Protein AF-A0A3M5KCG3-F1 (afdb_monomer_lite)

Foldseek 3Di:
DDAADKDWDDDWDADPQRQKIKTKIDGDDPDPPQCDWADDLPPVDDTHHSDDADAWIKMWMAGRVVRHTQFIFHTHRCVPAFADWDLCLPPQFIGGRSHTGGGHDPPRPRSDDDPPDDD

pLDDT: mean 86.18, std 15.7, range [35.66, 98.06]

Organism: Pseudomonas savastanoi (NCBI:txid29438)

Radius of gyration: 16.16 Å; chains: 1; bounding box: 30×27×59 Å

Structure (mmCIF, N/CA/C/O backbone):
data_AF-A0A3M5KCG3-F1
#
_entry.id   AF-A0A3M5KCG3-F1
#
loop_
_atom_site.group_PDB
_atom_site.id
_atom_site.type_symbol
_atom_site.label_atom_id
_atom_site.label_alt_id
_atom_site.label_comp_id
_atom_site.label_asym_id
_atom_site.label_entity_id
_atom_site.label_seq_id
_atom_site.pdbx_PDB_ins_code
_atom_site.Cartn_x
_atom_site.Cartn_y
_atom_site.Cartn_z
_atom_site.occupancy
_atom_site.B_iso_or_equiv
_atom_site.auth_seq_id
_atom_site.auth_comp_id
_atom_site.auth_asym_id
_atom_site.auth_atom_id
_atom_site.pdbx_PDB_model_num
ATOM 1 N N . PHE A 1 1 ? -9.611 3.870 -16.190 1.00 37.34 1 PHE A N 1
ATOM 2 C CA . PHE A 1 1 ? -9.703 2.492 -16.710 1.00 37.34 1 PHE A CA 1
ATOM 3 C C . PHE A 1 1 ? -10.356 1.646 -15.629 1.00 37.34 1 PHE A C 1
ATOM 5 O O . PHE A 1 1 ? -10.007 1.836 -14.473 1.00 37.34 1 PHE A O 1
ATOM 12 N N . SER A 1 2 ? -11.379 0.852 -15.963 1.00 35.66 2 SER A N 1
ATOM 13 C CA . SER A 1 2 ? -12.144 0.073 -14.979 1.00 35.66 2 SER A CA 1
ATOM 14 C C . SER A 1 2 ? -11.315 -1.100 -14.460 1.00 35.66 2 SER A C 1
ATOM 16 O O . SER A 1 2 ? -10.538 -1.675 -15.218 1.00 35.66 2 SER A O 1
ATOM 18 N N . VAL A 1 3 ? -11.508 -1.426 -13.184 1.00 45.44 3 VAL A N 1
ATOM 19 C CA . VAL A 1 3 ? -10.786 -2.449 -12.419 1.00 45.44 3 VAL A CA 1
ATOM 20 C C . VAL A 1 3 ? -10.643 -3.753 -13.210 1.00 45.44 3 VAL A C 1
ATOM 22 O O . VAL A 1 3 ? -11.623 -4.424 -13.536 1.00 45.44 3 VAL A O 1
ATOM 25 N N . SER A 1 4 ? -9.395 -4.074 -13.538 1.00 51.06 4 SER A N 1
ATOM 26 C CA . SER A 1 4 ? -8.935 -5.362 -14.049 1.00 51.06 4 SER A CA 1
ATOM 27 C C . SER A 1 4 ? -9.293 -6.476 -13.064 1.00 51.06 4 SER A C 1
ATOM 29 O O . SER A 1 4 ? -9.342 -6.244 -11.857 1.00 51.06 4 SER A O 1
ATOM 31 N N . LEU A 1 5 ? -9.495 -7.699 -13.555 1.00 76.12 5 LEU A N 1
ATOM 32 C CA . LEU A 1 5 ? -9.579 -8.887 -12.705 1.00 76.12 5 LEU A CA 1
ATOM 33 C C . LEU A 1 5 ? -8.367 -8.896 -11.745 1.00 76.12 5 LEU A C 1
ATOM 35 O O . LEU A 1 5 ? -7.243 -8.630 -12.166 1.00 76.12 5 LEU A O 1
ATOM 39 N N . ALA A 1 6 ? -8.592 -9.100 -10.451 1.00 88.25 6 ALA A N 1
ATOM 40 C CA . ALA A 1 6 ? -7.545 -9.074 -9.433 1.00 88.25 6 ALA A CA 1
ATOM 41 C C . ALA A 1 6 ? -7.847 -10.136 -8.380 1.00 88.25 6 ALA A C 1
ATOM 43 O O . ALA A 1 6 ? -9.011 -10.391 -8.064 1.00 88.25 6 ALA A O 1
ATOM 44 N N . GLU A 1 7 ? -6.797 -10.749 -7.849 1.00 92.38 7 GLU A N 1
ATOM 45 C CA . GLU A 1 7 ? -6.900 -11.805 -6.847 1.00 92.38 7 GLU A CA 1
ATOM 46 C C . GLU A 1 7 ? -6.388 -11.284 -5.508 1.00 92.38 7 GLU A C 1
ATOM 48 O O . GLU A 1 7 ? -5.320 -10.666 -5.444 1.00 92.38 7 GLU A O 1
ATOM 53 N N . ARG A 1 8 ? -7.149 -11.520 -4.435 1.00 94.50 8 ARG A N 1
ATOM 54 C CA . ARG A 1 8 ? -6.684 -11.216 -3.082 1.00 94.50 8 ARG A CA 1
ATOM 55 C C . ARG A 1 8 ? -5.498 -12.119 -2.758 1.00 94.50 8 ARG A C 1
ATOM 57 O O . ARG A 1 8 ? -5.563 -13.327 -2.954 1.00 94.50 8 ARG A O 1
ATOM 64 N N . SER A 1 9 ? -4.430 -11.533 -2.243 1.00 93.69 9 SER A N 1
ATOM 65 C CA . SER A 1 9 ? -3.205 -12.233 -1.891 1.00 93.69 9 SER A CA 1
ATOM 66 C C . SER A 1 9 ? -3.022 -12.237 -0.381 1.00 93.69 9 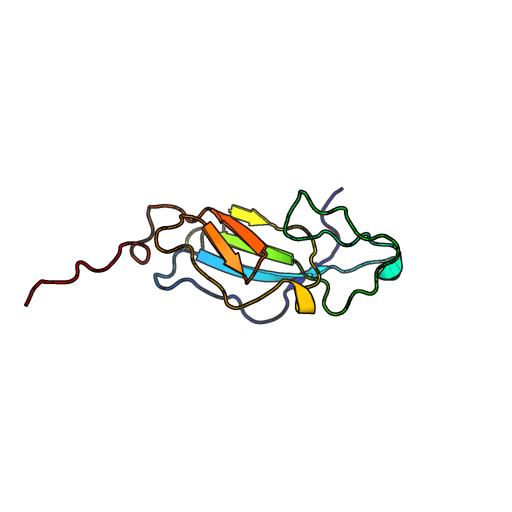SER A C 1
ATOM 68 O O . SER A 1 9 ? -2.759 -11.193 0.205 1.00 93.69 9 SER A O 1
ATOM 70 N N . GLY A 1 10 ? -3.074 -13.421 0.226 1.00 92.38 10 GLY A N 1
ATOM 71 C CA . GLY A 1 10 ? -2.873 -13.590 1.664 1.00 92.38 10 GLY A CA 1
ATOM 72 C C . GLY A 1 10 ? -4.090 -13.213 2.510 1.00 92.38 10 GLY A C 1
ATOM 73 O O . GLY A 1 10 ? -5.174 -12.925 1.995 1.00 92.38 10 GLY A O 1
ATOM 74 N N . GLU A 1 11 ? -3.891 -13.264 3.824 1.00 95.44 11 GLU A N 1
ATOM 75 C CA . GLU A 1 11 ? -4.905 -12.894 4.807 1.00 95.44 11 GLU A CA 1
ATOM 76 C C . GLU A 1 11 ? -4.985 -11.368 4.967 1.00 95.44 11 GLU A C 1
ATOM 78 O O . GLU A 1 11 ? -3.977 -10.682 4.796 1.00 95.44 11 GLU A O 1
ATOM 83 N N . PRO A 1 12 ? -6.169 -10.821 5.285 1.00 96.31 12 PRO A N 1
ATOM 84 C CA . PRO A 1 12 ? -6.315 -9.407 5.595 1.00 96.31 12 PRO A CA 1
ATOM 85 C C . PRO A 1 12 ? -5.597 -9.032 6.896 1.00 96.31 12 PRO A C 1
ATOM 87 O O . PRO A 1 12 ? -5.731 -9.721 7.908 1.00 96.31 12 PRO A O 1
ATOM 90 N N . ASP A 1 13 ? -4.951 -7.870 6.901 1.00 96.44 13 ASP A N 1
ATOM 91 C CA . ASP A 1 13 ? -4.418 -7.250 8.110 1.00 96.44 13 ASP A CA 1
ATOM 92 C C . ASP A 1 13 ? -5.481 -6.351 8.745 1.00 96.44 13 ASP A C 1
ATOM 94 O O . ASP A 1 13 ? -6.135 -5.564 8.058 1.00 96.44 13 ASP A O 1
ATOM 98 N N . ILE A 1 14 ? -5.663 -6.458 10.061 1.00 94.00 14 ILE A N 1
ATOM 99 C CA . ILE A 1 14 ? -6.659 -5.689 10.819 1.00 94.00 14 ILE A CA 1
ATOM 100 C C . ILE A 1 14 ? -5.934 -4.763 11.798 1.00 94.00 14 ILE A C 1
ATOM 102 O O . ILE A 1 14 ? -5.005 -5.192 12.485 1.00 94.00 14 ILE A O 1
ATOM 106 N N . SER A 1 15 ? -6.368 -3.503 11.882 1.00 90.50 15 SER A N 1
ATOM 107 C CA . SER A 1 15 ? -5.716 -2.512 12.741 1.00 90.50 15 SER A CA 1
ATOM 108 C C . SER A 1 15 ? -5.798 -2.861 14.236 1.00 90.50 15 SER A C 1
ATOM 110 O O . SER A 1 15 ? -6.776 -3.478 14.677 1.00 90.50 15 SER A O 1
ATOM 112 N N . PRO A 1 16 ? -4.823 -2.427 15.063 1.00 85.06 16 PRO A N 1
ATOM 113 C CA . PRO A 1 16 ? -4.924 -2.457 16.521 1.00 85.06 16 PRO A CA 1
ATOM 114 C C . PRO A 1 16 ? -6.117 -1.604 16.988 1.00 85.06 16 PRO A C 1
ATOM 116 O O . PRO A 1 16 ? -6.029 -0.390 17.106 1.00 85.06 16 PRO A O 1
ATOM 119 N N . GLY A 1 17 ? -7.273 -2.235 17.191 1.00 83.38 17 GLY A N 1
ATOM 120 C CA . GLY A 1 17 ? -8.550 -1.556 17.456 1.00 83.38 17 GLY A CA 1
ATOM 121 C C . GLY A 1 17 ? -9.706 -2.054 16.586 1.00 83.38 17 GLY A C 1
ATOM 122 O O . GLY A 1 17 ? -10.862 -1.813 16.919 1.00 83.38 17 GLY A O 1
ATOM 123 N N . GLY A 1 18 ? -9.412 -2.799 15.516 1.00 88.75 18 GLY A N 1
ATOM 124 C CA . GLY A 1 18 ? -10.417 -3.476 14.697 1.00 88.75 18 GLY A CA 1
ATOM 125 C C . GLY A 1 18 ? -11.230 -2.549 13.795 1.00 88.75 18 GLY A C 1
ATOM 126 O O . GLY A 1 18 ? -12.311 -2.933 13.359 1.00 88.75 18 GLY A O 1
ATOM 127 N N . CYS A 1 19 ? -10.755 -1.330 13.537 1.00 88.19 19 CYS A N 1
ATOM 128 C CA . CYS A 1 19 ? -11.495 -0.349 12.739 1.00 88.19 19 CYS A CA 1
ATOM 129 C C . CYS A 1 19 ? -11.170 -0.441 11.254 1.00 88.19 19 CYS A C 1
ATOM 131 O O . CYS A 1 19 ? -12.054 -0.225 10.431 1.00 88.19 19 CYS A O 1
ATOM 133 N N . TYR A 1 20 ? -9.925 -0.781 10.913 1.00 91.25 20 TYR A N 1
ATOM 134 C CA . TYR A 1 20 ? -9.474 -0.855 9.529 1.00 91.25 20 TYR A CA 1
ATOM 135 C C . TYR A 1 20 ? -9.058 -2.252 9.159 1.00 91.25 20 TYR A C 1
ATOM 137 O O . TYR A 1 20 ? -8.588 -3.032 9.991 1.00 91.25 20 TYR A O 1
ATOM 145 N N . ARG A 1 21 ? -9.202 -2.525 7.870 1.00 95.06 21 ARG A N 1
ATOM 146 C CA . ARG A 1 21 ? -8.679 -3.721 7.244 1.00 95.06 21 ARG A CA 1
ATOM 147 C C . ARG A 1 21 ? -7.925 -3.334 5.988 1.00 95.06 21 ARG A C 1
ATOM 149 O O . ARG A 1 21 ? -8.507 -2.711 5.101 1.00 95.06 21 ARG A O 1
ATOM 156 N N . VAL A 1 22 ? -6.668 -3.743 5.906 1.00 97.38 22 VAL A N 1
ATOM 157 C CA . VAL A 1 22 ? -5.880 -3.664 4.678 1.00 97.38 22 VAL A CA 1
ATOM 158 C C . VAL A 1 22 ? -5.884 -5.031 4.016 1.00 97.38 22 VAL A C 1
ATOM 160 O O . VAL A 1 22 ? -5.694 -6.063 4.655 1.00 97.38 22 VAL A O 1
ATOM 163 N N . GL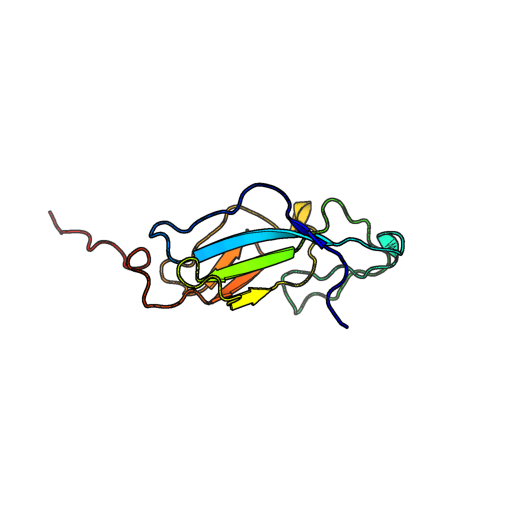U A 1 23 ? -6.132 -5.034 2.714 1.00 98.06 23 GLU A N 1
ATOM 164 C CA . GLU A 1 23 ? -6.072 -6.227 1.885 1.00 98.06 23 GLU A CA 1
ATOM 165 C C . GLU A 1 23 ? -5.123 -6.003 0.719 1.00 98.06 23 GLU A C 1
ATOM 167 O O . GLU A 1 23 ? -5.145 -4.955 0.071 1.00 98.06 23 GLU A O 1
ATOM 172 N N . 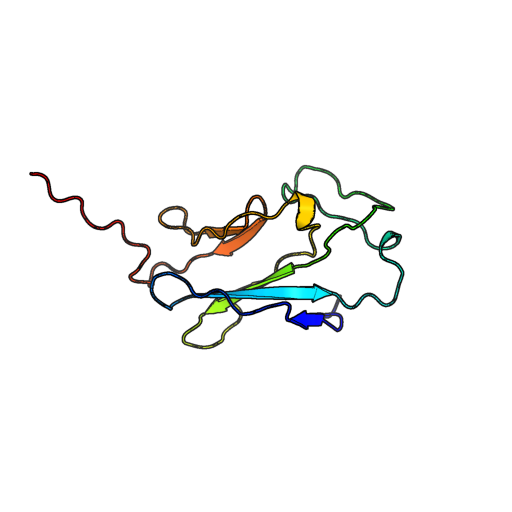LEU A 1 24 ? -4.313 -7.018 0.433 1.00 97.56 24 LEU A N 1
ATOM 173 C CA . LEU A 1 24 ? -3.374 -7.012 -0.673 1.00 97.56 24 LEU A CA 1
ATOM 174 C C . LEU A 1 24 ? -3.980 -7.714 -1.890 1.00 97.56 24 LEU A C 1
ATOM 176 O O . LEU A 1 24 ? -4.567 -8.790 -1.767 1.00 97.56 24 LEU A O 1
ATOM 180 N N . PHE A 1 25 ? -3.801 -7.140 -3.077 1.00 97.00 25 PHE A N 1
ATOM 181 C CA . PHE A 1 25 ? -4.292 -7.707 -4.329 1.00 97.00 25 PHE A CA 1
ATOM 182 C C . PHE A 1 25 ? -3.193 -7.795 -5.381 1.00 97.00 25 PHE A C 1
ATOM 184 O O . PHE A 1 25 ? -2.444 -6.844 -5.609 1.00 97.00 25 PHE A O 1
ATOM 191 N N . LYS A 1 26 ? -3.141 -8.933 -6.078 1.00 94.56 26 LYS A N 1
ATOM 192 C CA . LYS A 1 26 ? -2.337 -9.096 -7.290 1.00 94.56 26 LYS A CA 1
ATOM 193 C C . LYS A 1 26 ? -3.181 -8.729 -8.507 1.00 94.56 26 LYS A C 1
ATOM 195 O O . LYS A 1 26 ? -4.285 -9.265 -8.659 1.00 94.56 26 LYS A O 1
ATOM 200 N N . PRO A 1 27 ? -2.692 -7.849 -9.391 1.00 93.31 27 PRO A N 1
ATOM 201 C CA . PRO A 1 27 ? -3.395 -7.546 -10.622 1.00 93.31 27 PRO A CA 1
ATOM 202 C C . PRO A 1 27 ? -3.318 -8.745 -11.573 1.00 93.31 27 PRO A C 1
ATOM 204 O O . PRO A 1 27 ? -2.256 -9.343 -11.752 1.00 93.31 27 PRO A O 1
ATOM 207 N N . LEU A 1 28 ? -4.424 -9.069 -12.243 1.00 90.19 28 LEU A N 1
ATOM 208 C CA . LEU A 1 28 ? -4.403 -10.008 -13.358 1.00 90.19 28 LEU A CA 1
ATOM 209 C C . LEU A 1 28 ? -4.184 -9.239 -14.661 1.00 90.19 28 LEU A C 1
ATOM 211 O O . LEU A 1 28 ? -5.111 -8.694 -15.268 1.00 90.19 28 LEU A O 1
ATOM 215 N N . TRP A 1 29 ? -2.932 -9.184 -15.098 1.00 88.69 29 TRP A N 1
ATOM 216 C CA . TRP A 1 29 ? -2.576 -8.559 -16.364 1.00 88.69 29 TRP A CA 1
ATOM 217 C C . TRP A 1 29 ? -2.716 -9.526 -17.536 1.00 88.69 29 TRP A C 1
ATOM 219 O O . TRP A 1 29 ? -2.160 -10.618 -17.533 1.00 88.69 29 TRP A O 1
ATOM 229 N N . VAL A 1 30 ? -3.429 -9.084 -18.575 1.00 89.62 30 VAL A N 1
ATOM 230 C CA . VAL A 1 30 ? -3.532 -9.820 -19.847 1.00 89.62 30 VAL A CA 1
ATOM 231 C C . VAL A 1 30 ? -2.236 -9.701 -20.654 1.00 89.62 30 VAL A C 1
ATOM 233 O O . VAL A 1 30 ? -1.798 -10.662 -21.280 1.00 89.62 30 VAL A O 1
ATOM 236 N N . LEU A 1 31 ? -1.621 -8.514 -20.646 1.00 89.94 31 LEU A N 1
ATOM 237 C CA . LEU A 1 31 ? -0.339 -8.269 -21.305 1.00 89.94 31 LEU A CA 1
ATOM 238 C C . LEU A 1 31 ? 0.827 -8.604 -20.366 1.00 89.94 31 LEU A C 1
ATOM 240 O O . LEU A 1 31 ? 0.703 -8.365 -19.162 1.00 89.94 31 LEU A O 1
ATOM 244 N N . PRO A 1 32 ? 1.975 -9.069 -20.899 1.00 89.06 32 PRO A N 1
ATOM 245 C CA . PRO A 1 32 ? 3.191 -9.270 -20.115 1.00 89.06 32 PRO A CA 1
ATOM 246 C C . PRO A 1 32 ? 3.565 -8.051 -19.262 1.00 89.06 32 PRO A C 1
ATOM 248 O O . PRO A 1 32 ? 3.397 -6.910 -19.693 1.00 89.06 32 PRO A O 1
ATOM 251 N N . MET A 1 33 ? 4.137 -8.301 -18.080 1.00 87.19 33 MET A N 1
ATOM 252 C CA . MET A 1 33 ? 4.438 -7.279 -17.064 1.00 87.19 33 MET A CA 1
ATOM 253 C C . MET A 1 33 ? 5.218 -6.061 -17.590 1.00 87.19 33 MET A C 1
ATOM 255 O O . MET A 1 33 ? 4.954 -4.936 -17.182 1.00 87.19 33 MET A O 1
ATOM 259 N N . MET A 1 34 ? 6.128 -6.260 -18.549 1.00 88.00 34 MET A N 1
ATOM 260 C CA . MET A 1 34 ? 6.955 -5.187 -19.112 1.00 88.00 34 MET A CA 1
ATOM 261 C C . MET A 1 34 ? 6.151 -4.120 -19.870 1.00 88.00 34 MET A C 1
ATOM 263 O O . MET A 1 34 ? 6.651 -3.024 -20.098 1.00 88.00 34 MET A O 1
ATOM 267 N N . PHE A 1 35 ? 4.909 -4.412 -20.263 1.00 91.81 35 PHE A N 1
ATOM 268 C CA . PHE A 1 35 ? 4.035 -3.450 -20.939 1.00 91.81 35 PHE A CA 1
ATOM 269 C C . PHE A 1 35 ? 3.243 -2.557 -19.976 1.00 91.81 35 PHE A C 1
ATOM 271 O O . PHE A 1 35 ? 2.488 -1.700 -20.432 1.00 91.81 35 PHE A O 1
ATOM 278 N N . HIS A 1 36 ? 3.433 -2.717 -18.665 1.00 91.56 36 HIS A N 1
ATOM 279 C CA . HIS A 1 36 ? 2.820 -1.874 -17.641 1.00 91.56 36 HIS A CA 1
ATOM 280 C C . HIS A 1 36 ? 3.887 -0.967 -17.040 1.00 91.56 36 HIS A C 1
ATOM 282 O O . HIS A 1 36 ? 4.922 -1.446 -16.572 1.00 91.56 36 HIS A O 1
ATOM 288 N N . SER A 1 37 ? 3.657 0.346 -17.079 1.00 93.56 37 SER A N 1
ATOM 289 C CA . SER A 1 37 ? 4.570 1.314 -16.473 1.00 93.56 37 SER A CA 1
ATOM 290 C C . SER A 1 37 ? 4.539 1.193 -14.952 1.00 93.56 37 SER A C 1
ATOM 292 O O . SER A 1 37 ? 3.485 0.999 -14.353 1.00 93.56 37 SER A O 1
ATOM 294 N N . MET A 1 38 ? 5.708 1.306 -14.330 1.00 94.06 38 MET A N 1
ATOM 295 C CA . MET A 1 38 ? 5.868 1.156 -12.887 1.00 94.06 38 MET A CA 1
ATOM 296 C C . MET A 1 38 ? 5.902 2.538 -12.230 1.00 94.06 38 MET A C 1
ATOM 298 O O . MET A 1 38 ? 6.831 3.309 -12.506 1.00 94.06 38 MET A O 1
ATOM 302 N N . PRO A 1 39 ? 4.903 2.888 -11.400 1.00 94.38 39 PRO A N 1
ATOM 303 C CA . PRO A 1 39 ? 4.950 4.103 -10.608 1.00 94.38 39 PRO A CA 1
ATOM 304 C C . PRO A 1 39 ? 6.008 4.010 -9.515 1.00 94.38 39 PRO A C 1
ATOM 306 O O . PRO A 1 39 ? 6.311 2.934 -9.001 1.00 94.38 39 PRO A O 1
ATOM 309 N N . HIS A 1 40 ? 6.544 5.168 -9.153 1.00 93.88 40 HIS A N 1
ATOM 310 C CA . HIS A 1 40 ? 7.311 5.334 -7.932 1.00 93.88 40 HIS A CA 1
ATOM 311 C C . HIS A 1 40 ? 6.359 5.822 -6.819 1.00 93.88 40 HIS A C 1
ATOM 313 O O . HIS A 1 40 ? 5.434 6.575 -7.132 1.00 93.88 40 HIS A O 1
ATOM 319 N N . PRO A 1 41 ? 6.523 5.397 -5.550 1.00 92.38 41 PRO A N 1
ATOM 320 C CA . PRO A 1 41 ? 5.656 5.850 -4.455 1.00 92.38 41 PRO A CA 1
ATOM 321 C C . PRO A 1 41 ? 5.691 7.369 -4.242 1.00 92.38 41 PRO A C 1
ATOM 323 O O . PRO A 1 41 ? 4.669 7.979 -3.950 1.00 92.38 41 PRO A O 1
ATOM 326 N N . ASP A 1 42 ? 6.855 7.987 -4.456 1.00 92.38 42 ASP A N 1
ATOM 327 C CA . ASP A 1 42 ? 6.970 9.440 -4.602 1.00 92.38 42 ASP A CA 1
ATOM 328 C C . ASP A 1 42 ? 6.530 9.872 -6.008 1.00 92.38 42 ASP A C 1
ATOM 330 O O . ASP A 1 42 ? 7.157 9.500 -7.004 1.00 92.38 42 ASP A O 1
ATOM 334 N N . SER A 1 43 ? 5.466 10.675 -6.060 1.00 88.12 43 SER A N 1
ATOM 335 C CA . SER A 1 43 ? 4.857 11.189 -7.287 1.00 88.12 43 SER A CA 1
ATOM 336 C C . SER A 1 43 ? 5.740 12.147 -8.093 1.00 88.12 43 SER A C 1
ATOM 338 O O . SER A 1 43 ? 5.488 12.334 -9.285 1.00 88.12 43 SER A O 1
ATOM 340 N N . GLU A 1 44 ? 6.766 12.746 -7.477 1.00 94.00 44 GLU A N 1
ATOM 341 C CA . GLU A 1 44 ? 7.720 13.615 -8.175 1.00 94.00 44 GLU A CA 1
ATOM 342 C C . GLU A 1 44 ? 8.699 12.808 -9.038 1.00 94.00 44 GLU A C 1
ATOM 344 O O . GLU A 1 44 ? 9.257 13.318 -10.015 1.00 94.00 44 GLU A O 1
ATOM 349 N N . VAL A 1 45 ? 8.882 11.523 -8.719 1.00 93.56 45 VAL A N 1
ATOM 350 C CA . VAL A 1 45 ? 9.756 10.626 -9.471 1.00 93.56 45 VAL A CA 1
ATOM 351 C C . VAL A 1 45 ? 9.006 10.065 -10.689 1.00 93.56 45 VAL A C 1
ATOM 353 O O . VAL A 1 45 ? 7.945 9.449 -10.548 1.00 93.56 45 VAL A O 1
ATOM 356 N N . PRO A 1 46 ? 9.551 10.212 -11.914 1.00 93.00 46 PRO A N 1
ATOM 357 C CA . PRO A 1 46 ? 8.900 9.707 -13.116 1.00 93.00 46 PRO A CA 1
ATOM 358 C C . PRO A 1 46 ? 8.690 8.190 -13.102 1.00 93.00 46 PRO A C 1
ATOM 360 O O . PRO A 1 46 ? 9.544 7.417 -12.663 1.00 93.00 46 PRO A O 1
ATOM 363 N N . ARG A 1 47 ? 7.574 7.754 -13.694 1.00 94.12 47 ARG A N 1
ATOM 364 C CA . ARG A 1 47 ? 7.246 6.332 -13.870 1.00 94.12 47 ARG A CA 1
ATOM 365 C C . ARG A 1 47 ? 8.264 5.647 -14.780 1.00 94.12 47 ARG A C 1
ATOM 367 O O . ARG A 1 47 ? 8.666 6.198 -15.8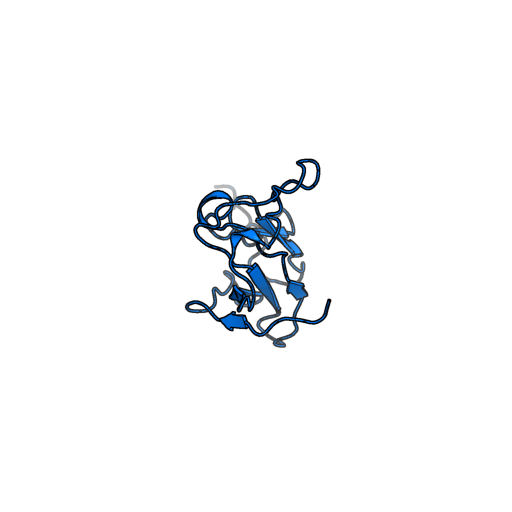09 1.00 94.12 47 ARG A O 1
ATOM 374 N N . ARG A 1 48 ? 8.629 4.411 -14.447 1.00 92.25 48 ARG A N 1
ATOM 375 C CA . ARG A 1 48 ? 9.544 3.597 -15.254 1.00 92.25 48 ARG A CA 1
ATOM 376 C C . ARG A 1 48 ? 8.781 2.891 -16.376 1.00 92.25 48 ARG A C 1
ATOM 378 O O . ARG A 1 48 ? 7.762 2.247 -16.137 1.00 92.25 48 ARG A O 1
ATOM 385 N N . TRP A 1 49 ? 9.301 2.996 -17.596 1.00 91.88 49 TRP A N 1
ATOM 386 C CA . TRP A 1 49 ? 8.788 2.302 -18.781 1.00 91.88 49 TRP A CA 1
ATOM 387 C C . TRP A 1 49 ? 9.606 1.051 -19.076 1.00 91.88 49 TRP A C 1
ATOM 389 O O . TRP A 1 49 ? 10.810 1.036 -18.829 1.00 91.88 49 TRP A O 1
ATOM 399 N N . LEU A 1 50 ? 8.946 0.021 -19.616 1.00 87.56 50 LEU A N 1
ATOM 400 C CA . LEU A 1 50 ? 9.527 -1.311 -19.816 1.00 87.56 50 LEU A CA 1
ATOM 401 C C . LEU A 1 50 ? 10.216 -1.862 -18.553 1.00 87.56 50 LEU A C 1
ATOM 403 O O . LEU A 1 50 ? 11.352 -2.337 -18.634 1.00 87.56 50 LEU A O 1
ATOM 407 N N . PRO A 1 51 ? 9.580 -1.758 -17.369 1.00 88.62 51 PRO A N 1
ATOM 408 C CA . PRO A 1 51 ? 10.218 -2.176 -16.138 1.00 88.62 51 PRO A CA 1
ATOM 409 C C . PRO A 1 51 ? 10.231 -3.705 -16.014 1.00 88.62 51 PRO A C 1
ATOM 411 O O . PRO A 1 51 ? 9.450 -4.421 -16.647 1.00 88.62 51 PRO A O 1
ATOM 414 N N . TRP A 1 52 ? 11.092 -4.191 -15.127 1.00 89.25 52 TRP A N 1
ATOM 415 C CA . TRP A 1 52 ? 10.992 -5.538 -14.587 1.00 89.25 52 TRP A CA 1
ATOM 416 C C . TRP A 1 52 ? 10.215 -5.468 -13.275 1.00 89.25 52 TRP A C 1
ATOM 418 O O . TRP A 1 52 ? 10.680 -4.805 -12.354 1.00 89.25 52 TRP A O 1
ATOM 428 N N . TRP A 1 53 ? 9.040 -6.097 -13.215 1.00 94.25 53 TRP A N 1
ATOM 429 C CA . TRP A 1 53 ? 8.247 -6.186 -11.989 1.00 94.25 53 TRP A CA 1
ATOM 430 C C . TRP A 1 53 ? 8.660 -7.428 -11.210 1.00 94.25 53 TRP A C 1
ATOM 432 O O . TRP A 1 53 ? 8.577 -8.537 -11.737 1.00 94.25 53 TRP A O 1
ATOM 442 N N . GLU A 1 54 ? 9.074 -7.259 -9.962 1.00 94.75 54 GLU A N 1
ATOM 443 C CA . GLU A 1 54 ? 9.368 -8.383 -9.078 1.00 94.75 54 GLU A CA 1
ATOM 444 C C . GLU A 1 54 ? 8.110 -8.831 -8.333 1.00 94.75 54 GLU A C 1
ATOM 446 O O . GLU A 1 54 ? 7.724 -10.001 -8.412 1.00 94.75 54 GLU A O 1
ATOM 451 N N . TYR A 1 55 ? 7.418 -7.895 -7.677 1.00 94.56 55 TYR A N 1
ATOM 452 C CA . TYR A 1 55 ? 6.190 -8.187 -6.949 1.00 94.56 55 TYR A CA 1
ATOM 453 C C . TYR A 1 55 ? 5.096 -7.130 -7.186 1.00 94.56 55 TYR A C 1
ATOM 455 O O . TYR A 1 55 ? 4.853 -6.281 -6.326 1.00 94.56 55 TYR A O 1
ATOM 463 N N . PRO A 1 56 ? 4.412 -7.166 -8.352 1.00 95.00 56 PRO A N 1
ATOM 464 C CA . PRO A 1 56 ? 3.345 -6.224 -8.674 1.00 95.00 56 PRO A CA 1
ATOM 465 C C . PRO A 1 56 ? 2.110 -6.495 -7.813 1.00 95.00 56 PRO A C 1
ATOM 467 O O . PRO A 1 56 ? 1.482 -7.551 -7.934 1.00 95.00 56 PRO A O 1
ATOM 470 N N . ALA A 1 57 ? 1.735 -5.537 -6.971 1.00 96.12 57 ALA A N 1
ATOM 471 C CA . ALA A 1 57 ? 0.509 -5.608 -6.186 1.00 96.12 57 ALA A CA 1
ATOM 472 C C . ALA A 1 57 ? 0.026 -4.217 -5.755 1.00 96.12 57 ALA A C 1
ATOM 474 O O . ALA A 1 57 ? 0.734 -3.220 -5.893 1.00 96.12 57 ALA A O 1
ATOM 475 N N . PHE A 1 58 ? -1.207 -4.152 -5.265 1.00 97.19 58 PHE A N 1
ATOM 476 C CA . PHE A 1 58 ? -1.821 -2.933 -4.746 1.00 97.19 58 PHE A CA 1
ATOM 477 C C . PHE A 1 58 ? -2.614 -3.235 -3.477 1.00 97.19 58 PHE A C 1
ATOM 479 O O . PHE A 1 58 ? -3.038 -4.373 -3.250 1.00 97.19 58 PHE A O 1
ATOM 486 N N . PHE A 1 59 ? -2.815 -2.211 -2.658 1.00 97.88 59 PHE A N 1
ATOM 487 C CA . PHE A 1 59 ? -3.562 -2.312 -1.414 1.00 97.88 59 PHE A CA 1
ATOM 488 C C . PHE A 1 59 ? -4.968 -1.752 -1.578 1.00 97.88 59 PHE A C 1
ATOM 490 O O . PHE A 1 59 ? -5.198 -0.792 -2.316 1.00 97.88 59 PHE A O 1
ATOM 497 N N . ARG A 1 60 ? -5.900 -2.332 -0.829 1.00 97.62 60 ARG A N 1
ATOM 498 C CA . ARG A 1 60 ? -7.203 -1.740 -0.544 1.00 97.62 60 ARG A CA 1
ATOM 499 C C . ARG A 1 60 ? -7.355 -1.550 0.952 1.00 97.62 60 ARG A C 1
ATOM 501 O O . ARG A 1 60 ? -7.123 -2.488 1.715 1.00 97.62 60 ARG A O 1
ATOM 508 N N . LEU A 1 61 ? -7.776 -0.357 1.346 1.00 97.00 61 LEU A N 1
ATOM 509 C CA . LEU A 1 61 ? -8.120 -0.022 2.719 1.00 97.00 61 LEU A CA 1
ATOM 510 C C . LEU A 1 61 ? -9.633 0.010 2.861 1.00 97.00 61 LEU A C 1
ATOM 512 O O . LEU A 1 61 ? -10.328 0.658 2.080 1.00 97.00 61 LEU A O 1
ATOM 516 N N . TYR A 1 62 ? -10.130 -0.667 3.884 1.00 95.25 62 TYR A N 1
ATOM 517 C CA . TYR A 1 62 ? -11.547 -0.736 4.195 1.00 95.25 62 TYR A CA 1
ATOM 518 C C . TYR A 1 62 ? -11.823 -0.250 5.614 1.00 95.25 62 TYR A C 1
ATOM 520 O O . TYR A 1 62 ? -11.022 -0.507 6.519 1.00 95.25 62 TYR A O 1
ATOM 528 N N . ASP A 1 63 ? -13.006 0.331 5.825 1.00 92.69 63 ASP A N 1
ATOM 529 C CA . ASP A 1 63 ? -13.620 0.321 7.153 1.00 92.69 63 ASP A CA 1
ATOM 530 C C . ASP A 1 63 ? -14.007 -1.134 7.445 1.00 92.69 63 ASP A C 1
ATOM 532 O O . ASP A 1 63 ? -14.790 -1.764 6.730 1.00 92.69 63 ASP A O 1
ATOM 536 N N . HIS A 1 64 ? -13.401 -1.709 8.477 1.00 93.19 64 HIS A N 1
ATOM 537 C CA . HIS A 1 64 ? -13.594 -3.107 8.837 1.00 93.19 64 HIS A CA 1
ATOM 538 C C . HIS A 1 64 ? -15.000 -3.382 9.385 1.00 93.19 64 HIS A C 1
ATOM 540 O O . HIS A 1 64 ? -15.511 -4.492 9.236 1.00 93.19 64 HIS A O 1
ATOM 546 N N . ARG A 1 65 ? -15.633 -2.380 10.005 1.00 89.56 65 ARG A N 1
ATOM 547 C CA . ARG A 1 65 ? -16.942 -2.495 10.658 1.00 89.56 65 ARG A CA 1
ATOM 548 C C . ARG A 1 65 ? -18.059 -2.506 9.624 1.00 89.56 65 ARG A C 1
ATOM 550 O O . ARG A 1 65 ? -19.006 -3.278 9.758 1.00 89.56 65 ARG A O 1
ATOM 557 N N . THR A 1 66 ? -17.959 -1.645 8.613 1.00 92.44 66 THR A N 1
ATOM 558 C CA . THR A 1 66 ? -18.987 -1.499 7.569 1.00 92.44 66 THR A CA 1
ATOM 559 C C . THR A 1 66 ? -18.671 -2.305 6.311 1.00 92.44 66 THR A C 1
ATOM 561 O O . THR A 1 66 ? -19.583 -2.657 5.564 1.00 92.44 66 THR A O 1
ATOM 564 N N . GLY A 1 67 ? -17.395 -2.620 6.075 1.00 93.75 67 GLY A N 1
ATOM 565 C CA . GLY A 1 67 ? -16.909 -3.225 4.837 1.00 93.75 67 GLY A CA 1
ATOM 566 C C . GLY A 1 67 ? -16.750 -2.231 3.681 1.00 93.75 67 GLY A C 1
ATOM 567 O O . GLY A 1 67 ? -16.474 -2.659 2.559 1.00 93.75 67 GLY A O 1
ATOM 568 N N . GLU A 1 68 ? -16.930 -0.933 3.928 1.00 94.56 68 GLU A N 1
ATOM 569 C CA . GLU A 1 68 ? -16.789 0.118 2.921 1.00 94.56 68 GLU A CA 1
ATOM 570 C C . GLU A 1 68 ? -15.329 0.272 2.478 1.00 94.56 68 GLU A C 1
ATOM 572 O O . GLU A 1 68 ? -14.415 0.245 3.301 1.00 94.56 68 GLU A O 1
ATOM 577 N N . LEU A 1 69 ? -15.104 0.423 1.170 1.00 95.38 69 LEU A N 1
ATOM 578 C CA . LEU A 1 69 ? -13.785 0.724 0.613 1.00 95.38 69 LEU A CA 1
ATOM 579 C C . LEU A 1 69 ? -13.465 2.202 0.851 1.00 95.38 69 LEU A C 1
ATOM 581 O O . LEU A 1 69 ? -14.146 3.069 0.312 1.00 95.38 69 LEU A O 1
ATOM 585 N N . ILE A 1 70 ? -12.406 2.471 1.609 1.00 94.69 70 ILE A N 1
ATOM 586 C CA . ILE A 1 70 ? -11.912 3.823 1.888 1.00 94.69 70 ILE A CA 1
ATOM 587 C C . ILE A 1 70 ? -10.979 4.278 0.763 1.00 94.69 70 ILE A C 1
ATOM 589 O O . ILE A 1 70 ? -11.127 5.379 0.235 1.00 94.69 70 ILE A O 1
ATOM 593 N N . SER A 1 71 ? -10.022 3.432 0.377 1.00 96.25 71 SER A N 1
ATOM 594 C CA . SER A 1 71 ? -9.045 3.759 -0.665 1.00 96.25 71 SER A CA 1
ATOM 595 C C . SER A 1 71 ? -8.475 2.518 -1.353 1.00 96.25 71 SER A C 1
ATOM 597 O O . SER A 1 71 ? -8.526 1.399 -0.839 1.00 96.25 71 SER A O 1
ATOM 599 N N . GLU A 1 72 ? -7.921 2.734 -2.543 1.00 97.19 72 GLU A N 1
ATOM 600 C CA . GLU A 1 72 ? -7.181 1.752 -3.335 1.00 97.19 72 GLU A CA 1
ATOM 601 C C . GLU A 1 72 ? -5.918 2.433 -3.872 1.00 97.19 72 GLU A C 1
ATOM 603 O O . GLU A 1 72 ? -5.983 3.568 -4.350 1.00 97.19 72 GLU A O 1
ATOM 608 N N . THR A 1 73 ? -4.773 1.758 -3.788 1.00 97.25 73 THR A N 1
ATOM 609 C CA . THR A 1 73 ? -3.511 2.288 -4.318 1.00 97.25 73 THR A CA 1
ATOM 610 C C . THR A 1 73 ? -3.350 1.988 -5.808 1.00 97.25 73 THR A C 1
ATOM 612 O O . THR A 1 73 ? -3.996 1.097 -6.358 1.00 97.25 73 THR A O 1
ATOM 615 N N . GLU A 1 74 ? -2.400 2.660 -6.466 1.00 95.56 74 GLU A N 1
ATOM 616 C CA . GLU A 1 74 ? -1.867 2.152 -7.735 1.00 95.56 74 GLU A CA 1
ATOM 617 C C . GLU A 1 74 ? -1.171 0.790 -7.529 1.00 95.56 74 GLU A C 1
ATOM 619 O O . GLU A 1 74 ? -0.886 0.373 -6.400 1.00 95.56 74 GLU A O 1
ATOM 624 N N . VAL A 1 75 ? -0.875 0.092 -8.630 1.00 95.81 75 VAL A N 1
ATOM 625 C CA . VAL A 1 75 ? -0.003 -1.088 -8.584 1.00 95.81 75 VAL A CA 1
ATOM 626 C C . VAL A 1 75 ? 1.437 -0.626 -8.405 1.00 95.81 75 VAL A C 1
ATOM 628 O O . VAL A 1 75 ? 1.966 0.078 -9.263 1.00 95.81 75 VAL A O 1
ATOM 631 N N . TYR A 1 76 ? 2.079 -1.069 -7.329 1.00 96.38 76 TYR A N 1
ATOM 632 C CA . TYR A 1 76 ? 3.490 -0.825 -7.037 1.00 96.38 76 TYR A CA 1
ATOM 633 C C . TYR A 1 76 ? 4.281 -2.130 -7.046 1.00 96.38 76 TYR A C 1
ATOM 635 O O . TYR A 1 76 ? 3.719 -3.222 -6.938 1.00 96.38 76 TYR A O 1
ATOM 643 N N . ASP A 1 77 ? 5.598 -2.018 -7.214 1.00 95.50 77 ASP A N 1
ATOM 644 C CA . ASP A 1 77 ? 6.492 -3.152 -7.012 1.00 95.50 77 ASP A CA 1
ATOM 645 C C . ASP A 1 77 ? 6.833 -3.265 -5.530 1.00 95.50 77 ASP A C 1
ATOM 647 O O . ASP A 1 77 ? 7.720 -2.576 -5.009 1.00 95.50 77 ASP A O 1
ATOM 651 N N . LEU A 1 78 ? 6.090 -4.124 -4.841 1.00 96.06 78 LEU A N 1
ATOM 652 C CA . LEU A 1 78 ? 6.158 -4.239 -3.394 1.00 96.06 78 LEU A CA 1
ATOM 653 C C . LEU A 1 78 ? 7.487 -4.805 -2.899 1.00 96.06 78 LEU A C 1
ATOM 655 O O . LEU A 1 78 ? 7.832 -4.551 -1.750 1.00 96.06 78 LEU A O 1
ATOM 659 N N . ALA A 1 79 ? 8.256 -5.499 -3.745 1.00 95.38 79 ALA A N 1
ATOM 660 C CA . ALA A 1 79 ? 9.601 -5.940 -3.382 1.00 95.38 79 ALA A CA 1
ATOM 661 C C . ALA A 1 79 ? 10.534 -4.752 -3.086 1.00 95.38 79 ALA A C 1
ATOM 663 O O . ALA A 1 79 ? 11.449 -4.866 -2.274 1.00 95.38 79 ALA A O 1
ATOM 664 N N . SER A 1 80 ? 10.280 -3.602 -3.722 1.00 92.31 80 SER A N 1
ATOM 665 C CA . SER A 1 80 ? 11.105 -2.396 -3.591 1.00 92.31 80 SER A CA 1
ATOM 666 C C . SER A 1 80 ? 10.480 -1.299 -2.728 1.00 92.31 80 SER A C 1
ATOM 668 O O . SER A 1 80 ? 11.204 -0.547 -2.082 1.00 92.31 80 SER A O 1
ATOM 670 N N . ALA A 1 81 ? 9.150 -1.190 -2.731 1.00 94.44 81 ALA A N 1
ATOM 671 C CA . ALA A 1 81 ? 8.436 -0.057 -2.145 1.00 94.44 81 ALA A CA 1
ATOM 672 C C . ALA A 1 81 ? 7.726 -0.380 -0.822 1.00 94.44 81 ALA A C 1
ATOM 674 O O . ALA A 1 81 ? 7.463 0.528 -0.029 1.00 94.44 81 ALA A O 1
ATOM 675 N N . SER A 1 82 ? 7.380 -1.650 -0.596 1.00 94.62 82 SER A N 1
ATOM 676 C CA . SER A 1 82 ? 6.589 -2.045 0.568 1.00 94.62 82 S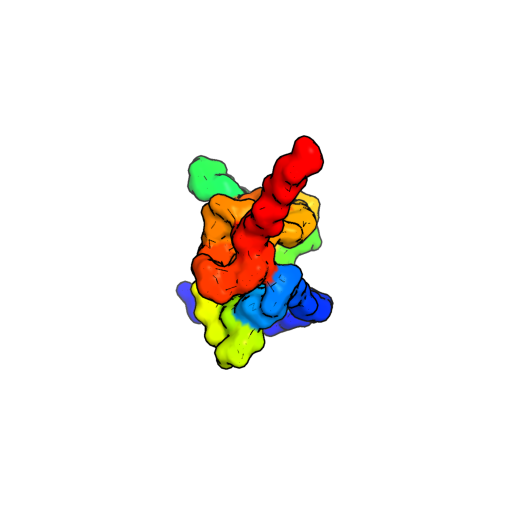ER A CA 1
ATOM 677 C C . SER A 1 82 ? 7.457 -2.212 1.810 1.00 94.62 82 SER A C 1
ATOM 679 O O . SER A 1 82 ? 8.663 -2.439 1.748 1.00 94.62 82 SER A O 1
ATOM 681 N N . GLY A 1 83 ? 6.804 -2.162 2.963 1.00 94.75 83 GLY A N 1
ATOM 682 C CA . GLY A 1 83 ? 7.384 -2.467 4.261 1.00 94.75 83 GLY A CA 1
ATOM 683 C C . GLY A 1 83 ? 6.298 -2.921 5.234 1.00 94.75 83 GLY A C 1
ATOM 684 O O . GLY A 1 83 ? 5.200 -3.269 4.792 1.00 94.75 83 GLY A O 1
ATOM 685 N N . PRO A 1 84 ? 6.587 -2.925 6.545 1.00 94.69 84 PRO A N 1
ATOM 686 C CA . PRO A 1 84 ? 5.573 -3.139 7.570 1.00 94.69 84 PRO A CA 1
ATOM 687 C C . PRO A 1 84 ? 4.419 -2.138 7.438 1.00 94.69 84 PRO A C 1
ATOM 689 O O . PRO A 1 84 ? 4.637 -0.996 7.026 1.00 94.69 84 PRO A O 1
ATOM 692 N N . LEU A 1 85 ? 3.213 -2.570 7.812 1.00 94.81 85 LEU A N 1
ATOM 693 C CA . LEU A 1 85 ? 2.062 -1.679 7.918 1.00 94.81 85 LEU A CA 1
ATOM 694 C C . LEU A 1 85 ? 2.236 -0.718 9.097 1.00 94.81 85 LEU A C 1
ATOM 696 O O . LEU A 1 85 ? 2.496 -1.145 10.224 1.00 94.81 85 LEU A O 1
ATOM 700 N N . ASP A 1 86 ? 2.028 0.564 8.826 1.00 93.25 86 ASP A N 1
ATOM 701 C CA . ASP A 1 86 ? 1.776 1.600 9.818 1.00 93.25 86 ASP A CA 1
ATOM 702 C C . ASP A 1 86 ? 0.308 2.014 9.698 1.00 93.25 86 ASP A C 1
ATOM 704 O O . ASP A 1 86 ? -0.180 2.334 8.614 1.00 93.25 86 ASP A O 1
ATOM 708 N N . TRP A 1 87 ? -0.408 1.986 10.818 1.00 91.62 87 TRP A N 1
ATOM 709 C CA . TRP A 1 87 ? -1.826 2.334 10.878 1.00 91.62 87 TRP A CA 1
ATOM 710 C C . TRP A 1 87 ? -2.064 3.839 10.995 1.00 91.62 87 TRP A C 1
ATOM 712 O O . TRP A 1 87 ? -3.208 4.276 11.014 1.00 91.62 87 TRP A O 1
ATOM 722 N N . GLY A 1 88 ? -1.006 4.643 11.046 1.00 85.81 88 GLY A N 1
ATOM 723 C CA . GLY A 1 88 ? -1.106 6.092 11.039 1.00 85.81 88 GLY A CA 1
ATOM 724 C C . GLY A 1 88 ? -1.378 6.695 12.409 1.00 85.81 88 GLY A C 1
ATOM 725 O O . GLY A 1 88 ? -2.000 7.757 12.501 1.00 85.81 88 GLY A O 1
ATOM 726 N N . GLY A 1 89 ? -0.916 6.032 13.476 1.00 77.50 89 GLY A N 1
ATOM 727 C CA . GLY A 1 89 ? -1.045 6.503 14.854 1.00 77.50 89 GLY A CA 1
ATOM 728 C C . GLY A 1 89 ? -0.417 7.890 15.024 1.00 77.50 89 GLY A C 1
ATOM 729 O O . GLY A 1 89 ? 0.793 8.026 15.182 1.00 77.50 89 GLY A O 1
ATOM 730 N N . GLY A 1 90 ? -1.245 8.933 14.965 1.00 71.75 90 GLY A N 1
ATOM 731 C CA . GLY A 1 90 ? -0.842 10.341 15.023 1.00 71.75 90 GLY A CA 1
ATOM 732 C C . GLY A 1 90 ? -0.567 11.019 13.672 1.00 71.75 90 GLY A C 1
ATOM 733 O O . GLY A 1 90 ? -0.714 12.237 13.599 1.00 71.75 90 GLY A O 1
ATOM 734 N N . SER A 1 91 ? -0.221 10.282 12.608 1.00 80.50 91 SER A N 1
ATOM 735 C CA . SER A 1 91 ? -0.065 10.848 11.252 1.00 80.50 91 SER A CA 1
ATOM 736 C C . SER A 1 91 ? -1.398 10.987 10.511 1.00 80.50 91 SER A C 1
ATOM 738 O O . SER A 1 91 ? -1.520 11.840 9.636 1.00 80.50 91 SER A O 1
ATOM 740 N N . GLY A 1 92 ? -2.393 10.169 10.873 1.00 86.00 92 GLY A N 1
ATOM 741 C CA . GLY A 1 92 ? -3.687 10.122 10.198 1.00 86.00 92 GLY A CA 1
ATOM 742 C C . GLY A 1 92 ? -3.655 9.407 8.846 1.00 86.00 92 GLY A C 1
ATOM 743 O O . GLY A 1 92 ? -4.610 9.540 8.090 1.00 86.00 92 GLY A O 1
ATOM 744 N N . GLU A 1 93 ? -2.595 8.655 8.537 1.00 90.94 93 GLU A N 1
ATOM 745 C CA . GLU A 1 93 ? -2.410 8.001 7.238 1.00 90.94 93 GLU A CA 1
ATOM 746 C C . GLU A 1 93 ? -1.907 6.563 7.417 1.00 90.94 93 GLU A C 1
ATOM 748 O O . GLU A 1 93 ? -0.857 6.330 8.018 1.00 90.94 93 GLU A O 1
ATOM 753 N N . VAL A 1 94 ? -2.651 5.603 6.869 1.00 94.69 94 VAL A N 1
ATOM 754 C CA . VAL A 1 94 ? -2.251 4.196 6.792 1.00 94.69 94 VAL A CA 1
ATOM 755 C C . VAL A 1 94 ? -1.251 4.035 5.651 1.00 94.69 94 VAL A C 1
ATOM 757 O O . VAL A 1 94 ? -1.491 4.486 4.530 1.00 94.69 94 VAL A O 1
ATOM 760 N N . SER A 1 95 ? -0.137 3.356 5.908 1.00 96.19 95 SER A N 1
ATOM 761 C CA . SER A 1 95 ? 0.922 3.156 4.917 1.00 96.19 95 SER A CA 1
ATOM 762 C C . SER A 1 95 ? 1.593 1.789 5.040 1.00 96.19 95 SER A C 1
ATOM 764 O O . SER A 1 95 ? 1.511 1.129 6.074 1.00 96.19 95 SER A O 1
ATOM 766 N N . ALA A 1 96 ? 2.261 1.357 3.972 1.00 96.94 96 ALA A N 1
ATOM 767 C CA . ALA A 1 96 ? 3.141 0.191 3.968 1.00 96.94 96 ALA A CA 1
ATOM 768 C C . ALA A 1 96 ? 4.496 0.582 3.372 1.00 96.94 96 ALA A C 1
ATOM 770 O O . ALA A 1 96 ? 4.630 0.755 2.158 1.00 96.94 96 ALA A O 1
ATOM 771 N N . GLY A 1 97 ? 5.516 0.722 4.222 1.00 95.75 97 GLY A N 1
ATOM 772 C CA . GLY A 1 97 ? 6.825 1.224 3.794 1.00 95.75 97 GLY A CA 1
ATOM 773 C C . GLY A 1 97 ? 6.725 2.627 3.189 1.00 95.75 97 GLY A C 1
ATOM 774 O O . GLY A 1 97 ? 6.412 3.581 3.891 1.00 95.75 97 GLY A O 1
ATOM 775 N N . MET A 1 98 ? 7.001 2.755 1.889 1.00 95.88 98 MET A N 1
ATOM 776 C CA . MET A 1 98 ? 6.934 4.035 1.168 1.00 95.88 98 MET A CA 1
ATOM 777 C C . MET A 1 98 ? 5.548 4.337 0.578 1.00 95.88 98 MET A C 1
ATOM 779 O O . MET A 1 98 ? 5.345 5.411 0.017 1.00 95.88 98 MET A O 1
ATOM 783 N N . ILE A 1 99 ? 4.615 3.385 0.631 1.00 97.12 99 ILE A N 1
ATOM 784 C CA . ILE A 1 99 ? 3.316 3.488 -0.039 1.00 97.12 99 ILE A CA 1
ATOM 785 C C . ILE A 1 99 ? 2.287 4.061 0.934 1.00 97.12 99 ILE A C 1
ATOM 787 O O . ILE A 1 99 ? 1.928 3.401 1.909 1.00 97.12 99 ILE A O 1
ATOM 791 N N . SER A 1 100 ? 1.772 5.255 0.633 1.00 96.06 100 SER A N 1
ATOM 792 C CA . SER A 1 100 ? 0.558 5.785 1.266 1.00 96.06 100 SER A CA 1
ATOM 793 C C . SER A 1 100 ? -0.638 4.976 0.778 1.00 96.06 100 SER A C 1
ATOM 795 O O . SER A 1 100 ? -0.871 4.893 -0.430 1.00 96.06 100 SER A O 1
ATOM 797 N N . ILE A 1 101 ? -1.371 4.345 1.693 1.00 97.00 101 ILE A N 1
ATOM 798 C CA . ILE A 1 101 ? -2.538 3.531 1.345 1.00 97.00 101 ILE A CA 1
ATOM 799 C C . ILE A 1 101 ? -3.799 4.387 1.398 1.00 97.00 101 ILE A C 1
ATOM 801 O O . ILE A 1 101 ? -4.625 4.319 0.485 1.00 97.00 101 ILE A O 1
ATOM 805 N N . GLY A 1 102 ? -3.961 5.190 2.444 1.00 94.56 102 GLY A N 1
ATOM 806 C CA . GLY A 1 102 ? -5.086 6.103 2.582 1.00 94.56 102 GLY A CA 1
ATOM 807 C C . GLY A 1 102 ? -5.266 6.629 4.002 1.00 94.56 102 GLY A C 1
ATOM 808 O O . GLY A 1 102 ? -4.555 6.215 4.922 1.00 94.56 102 GLY A O 1
ATOM 809 N N . PRO A 1 103 ? -6.260 7.507 4.200 1.00 90.88 103 PRO A N 1
ATOM 810 C CA . PRO A 1 103 ? -6.460 8.172 5.472 1.00 90.88 103 PRO A CA 1
ATOM 811 C C . PRO A 1 103 ? -6.916 7.189 6.547 1.00 90.88 103 PRO A C 1
ATOM 813 O O . PRO A 1 103 ? -7.751 6.311 6.320 1.00 90.88 103 PRO A O 1
ATOM 816 N N . ASN A 1 104 ? -6.420 7.415 7.754 1.00 81.38 104 ASN A N 1
ATOM 817 C CA . ASN A 1 104 ? -6.986 6.866 8.968 1.00 81.38 104 ASN A CA 1
ATOM 818 C C . ASN A 1 104 ? -8.118 7.797 9.459 1.00 81.38 104 ASN A C 1
ATOM 820 O O . ASN A 1 104 ? -7.942 9.015 9.554 1.00 81.38 104 ASN A O 1
ATOM 824 N N . LEU A 1 105 ? -9.299 7.245 9.750 1.00 69.00 105 LEU A N 1
ATOM 825 C CA . LEU A 1 105 ? -10.418 7.990 10.332 1.00 69.00 105 LEU A CA 1
ATOM 826 C C . LEU A 1 105 ? -10.197 8.228 11.846 1.00 69.00 105 LEU A C 1
ATOM 828 O O . LEU A 1 105 ? -9.821 7.333 12.603 1.00 69.00 105 LEU A O 1
ATOM 832 N N . PRO A 1 106 ? -10.479 9.437 12.352 1.00 64.69 106 PRO A N 1
ATOM 833 C CA . PRO A 1 106 ? -10.147 9.815 13.727 1.00 64.69 106 PRO A CA 1
ATOM 834 C C . PRO A 1 106 ? -11.020 9.141 14.802 1.00 64.69 106 PRO A C 1
ATOM 836 O O . PRO A 1 106 ? -10.804 9.367 15.994 1.00 64.69 106 PRO A O 1
ATOM 839 N N . ASP A 1 107 ? -12.041 8.368 14.418 1.00 71.50 107 ASP A N 1
ATOM 840 C CA . ASP A 1 107 ? -12.981 7.727 15.340 1.00 71.50 107 ASP A CA 1
ATOM 841 C C . ASP A 1 107 ? -12.495 6.369 15.875 1.00 71.50 107 ASP A C 1
ATOM 843 O O . ASP A 1 107 ? -13.158 5.785 16.738 1.00 71.50 107 ASP A O 1
ATOM 847 N N . CYS A 1 108 ? -11.333 5.875 15.431 1.00 72.75 108 CYS A N 1
ATOM 848 C CA . CYS A 1 108 ? -10.791 4.616 15.923 1.00 72.75 108 CYS A CA 1
ATOM 849 C C . CYS A 1 108 ? -10.046 4.772 17.262 1.00 72.75 108 CYS A C 1
ATOM 851 O O . CYS A 1 108 ? -9.090 5.530 17.415 1.00 72.75 108 CYS A O 1
ATOM 853 N N . LEU A 1 109 ? -10.473 4.001 18.267 1.00 58.81 109 LEU A N 1
ATOM 854 C CA . LEU A 1 109 ? -9.978 4.083 19.649 1.00 58.81 109 LEU A CA 1
ATOM 855 C C . LEU A 1 109 ? -8.512 3.632 19.838 1.00 58.81 109 LEU A C 1
ATOM 857 O O . LEU A 1 109 ? -7.974 3.828 20.927 1.00 58.81 109 LEU A O 1
ATOM 861 N N . GLY A 1 110 ? -7.873 3.060 18.811 1.00 56.31 110 GLY A N 1
ATOM 862 C CA . GLY A 1 110 ? -6.468 2.628 18.822 1.00 56.31 110 GLY A CA 1
ATOM 863 C C . GLY A 1 110 ? -5.450 3.703 18.424 1.00 56.31 110 GLY A C 1
ATOM 864 O O . GLY A 1 110 ? -4.273 3.561 18.740 1.00 56.31 110 GLY A O 1
ATOM 865 N N . ASP A 1 111 ? -5.894 4.802 17.806 1.00 55.09 111 ASP A N 1
ATOM 866 C CA . ASP A 1 111 ? -5.013 5.877 17.312 1.00 55.09 111 ASP A CA 1
ATOM 867 C C . ASP A 1 111 ? -4.760 6.980 18.336 1.00 55.09 111 ASP A C 1
ATOM 869 O O . ASP A 1 111 ? -4.018 7.935 18.097 1.00 55.09 111 ASP A O 1
ATOM 873 N N . ARG A 1 112 ? -5.382 6.859 19.511 1.00 52.06 112 ARG A N 1
ATOM 874 C CA . ARG A 1 112 ? -5.095 7.732 20.641 1.00 52.06 112 ARG A CA 1
ATOM 875 C C . ARG A 1 112 ? -3.802 7.261 21.299 1.00 52.06 112 ARG A C 1
ATOM 877 O O . ARG A 1 112 ? -3.774 6.135 21.796 1.00 52.06 112 ARG A O 1
ATOM 884 N N . PRO A 1 113 ? -2.766 8.116 21.399 1.00 48.41 113 PRO A N 1
ATOM 885 C CA . PRO A 1 113 ? -1.648 7.833 22.282 1.00 48.41 113 PRO A CA 1
ATOM 886 C C . PRO A 1 113 ? -2.220 7.555 23.671 1.00 48.41 113 PRO A C 1
ATOM 888 O O . PRO A 1 113 ? -2.952 8.386 24.218 1.00 48.41 113 PRO A O 1
ATOM 891 N N . THR A 1 114 ? -1.926 6.388 24.246 1.00 49.06 114 THR A N 1
ATOM 892 C CA . THR A 1 114 ? -2.177 6.169 25.672 1.00 49.06 114 THR A CA 1
ATOM 893 C C . THR A 1 114 ? -1.521 7.318 26.435 1.00 49.06 114 THR A C 1
ATOM 895 O O . THR A 1 114 ? -0.330 7.560 26.217 1.00 49.06 114 THR A O 1
ATOM 898 N N . PRO A 1 115 ? -2.247 8.040 27.309 1.00 49.59 115 PRO A N 1
ATOM 899 C CA . PRO A 1 115 ? -1.630 9.044 28.156 1.00 49.59 115 PRO A CA 1
ATOM 900 C C . PRO A 1 115 ? -0.516 8.368 28.953 1.00 49.59 115 PRO A C 1
ATOM 902 O O . PRO A 1 115 ? -0.778 7.461 29.745 1.00 49.59 115 PRO A O 1
ATOM 905 N N . VAL A 1 116 ? 0.731 8.774 28.718 1.00 52.16 116 VAL A N 1
ATOM 906 C CA . VAL A 1 116 ? 1.840 8.384 29.586 1.00 52.16 116 VAL A CA 1
ATOM 907 C C . VAL A 1 116 ? 1.547 9.029 30.933 1.00 52.16 116 VAL A C 1
ATOM 909 O O . VAL A 1 116 ? 1.624 10.249 31.073 1.00 52.16 116 VAL A O 1
ATOM 912 N N . SER A 1 117 ? 1.128 8.224 31.907 1.00 37.12 117 SER A N 1
ATOM 913 C CA . SER A 1 117 ? 0.970 8.699 33.276 1.00 37.12 117 SER A CA 1
ATOM 914 C C . SER A 1 117 ? 2.358 9.093 33.791 1.00 37.12 117 SER A C 1
ATOM 916 O O . SER A 1 117 ? 3.259 8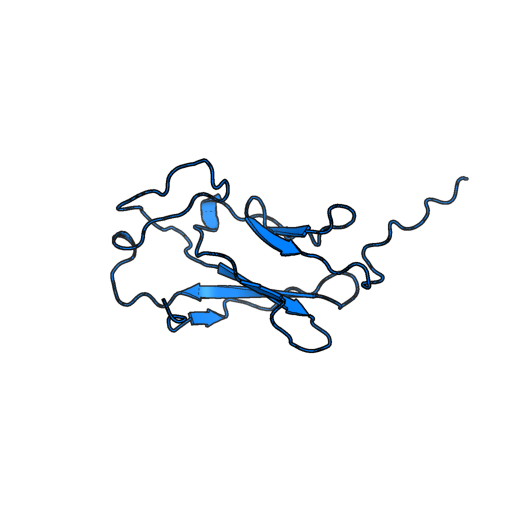.251 33.736 1.00 37.12 117 SER A O 1
ATOM 918 N N . PRO A 1 118 ? 2.574 10.327 34.278 1.00 55.16 118 PRO A N 1
ATOM 919 C CA . PRO A 1 118 ? 3.814 10.654 34.964 1.00 55.16 118 PRO A CA 1
ATOM 920 C C . PRO A 1 118 ? 3.875 9.819 36.249 1.00 55.16 118 PRO A C 1
ATOM 922 O O . PRO A 1 118 ? 2.888 9.772 36.990 1.00 55.16 118 PRO A O 1
ATOM 925 N N . GLN A 1 119 ? 4.996 9.131 36.470 1.00 45.12 119 GLN A N 1
ATOM 926 C CA . GLN A 1 119 ? 5.365 8.585 37.781 1.00 45.12 119 GLN A CA 1
ATOM 927 C C . GLN A 1 119 ? 5.918 9.688 38.679 1.00 45.12 119 GLN A C 1
ATOM 929 O O . GLN A 1 119 ? 6.615 10.581 38.145 1.00 45.12 119 GLN A O 1
#

Secondary structure (DSSP, 8-state):
-----EEE-SPPEE-TTSSEEEEEEEE--SS-GGGS-B--SSTTSPPBSSPPPSSEEEEEEEETTT--EEEEPPPEEHHHH--SEE--TTT-EEEETTEEEEEPPTT-TTSSPP-----

Sequence (119 aa):
FSVSLAERSGEPDISPGGCYRVELFKPLWVLPMMFHSMPHPDSEVPRRWLPWWEYPAFFRLYDHRTGELISETEVYDLASASGPLDWGGGSGEVSAGMISIGPNLPDCLGDRPTPVSPQ